Protein AF-A0A0Q2MHW2-F1 (afdb_monomer)

Radius of gyration: 19.55 Å; Cα contacts (8 Å, |Δi|>4): 152; chains: 1; bounding box: 46×36×57 Å

Sequence (137 aa):
MHQATIATRFFKDLDEAKAHLKDLAGSVGANAVLNLKHEKDTFNDGNYKYTVHAFTADLALVTEKIPCTFEGETRDALARIKSRKTLFNHKFEEIVRIESEARARQLNKGCALFMISIIAIPACLISVYQWIGERFI

Solvent-accessible surface area (backbone atoms only — not comparable to full-atom values): 7890 Å² total; per-residue (Å²): 115,47,73,50,79,45,57,52,38,74,27,75,46,63,66,61,40,52,52,50,53,51,51,52,31,55,71,29,62,33,80,43,80,39,80,75,40,84,43,76,50,76,38,52,59,89,93,47,75,43,61,30,25,27,43,36,30,28,38,19,44,76,71,84,92,71,92,66,93,48,71,66,58,48,52,53,51,51,51,53,50,51,53,51,52,53,50,25,52,60,42,41,55,56,50,49,50,53,27,49,52,50,30,51,53,49,45,51,69,50,28,101,76,63,80,84,85,91,85,73,70,78,64,56,59,54,57,55,54,56,59,58,58,67,74,76,112

Structure (mmCIF, N/CA/C/O backbone):
data_AF-A0A0Q2MHW2-F1
#
_entry.id   AF-A0A0Q2MHW2-F1
#
loop_
_atom_site.group_PDB
_atom_site.id
_atom_site.type_symbol
_atom_site.label_atom_id
_atom_site.label_alt_id
_atom_site.label_comp_id
_atom_site.label_asym_id
_atom_site.label_entity_id
_atom_site.label_seq_id
_atom_site.pdbx_PDB_ins_code
_atom_site.Cartn_x
_atom_site.Cartn_y
_atom_site.Cartn_z
_atom_site.occupancy
_atom_site.B_iso_or_equiv
_atom_site.auth_seq_id
_atom_site.auth_comp_id
_atom_site.auth_asym_id
_atom_site.auth_atom_id
_atom_site.pdbx_PDB_model_num
ATOM 1 N N . MET A 1 1 ? -9.165 7.115 13.346 1.00 79.50 1 MET A N 1
ATOM 2 C CA . MET A 1 1 ? -8.557 6.754 12.052 1.00 79.50 1 MET A CA 1
ATOM 3 C C . MET A 1 1 ? -7.048 6.732 12.214 1.00 79.50 1 MET A C 1
ATOM 5 O O . MET A 1 1 ? -6.516 7.617 12.871 1.00 79.50 1 MET A O 1
ATOM 9 N N . HIS A 1 2 ? -6.391 5.686 11.719 1.00 90.38 2 HIS A N 1
ATOM 10 C CA . HIS A 1 2 ? -4.931 5.544 11.689 1.00 90.38 2 HIS A CA 1
ATOM 11 C C . HIS A 1 2 ? -4.506 5.434 10.234 1.00 90.38 2 HIS A C 1
ATOM 13 O O . HIS A 1 2 ? -5.148 4.680 9.514 1.00 90.38 2 HIS A O 1
ATOM 19 N N . GLN A 1 3 ? -3.488 6.165 9.793 1.00 92.50 3 GLN A N 1
ATOM 20 C CA . GLN A 1 3 ? -3.050 6.125 8.399 1.00 92.50 3 GLN A CA 1
ATOM 21 C C . GLN A 1 3 ? -1.547 6.340 8.277 1.00 92.50 3 GLN A C 1
ATOM 23 O O . GLN A 1 3 ? -0.950 6.984 9.140 1.00 92.50 3 GLN A O 1
ATOM 28 N N . ALA A 1 4 ? -0.964 5.840 7.191 1.00 92.75 4 ALA A N 1
ATOM 29 C CA . ALA A 1 4 ? 0.411 6.122 6.814 1.00 92.75 4 ALA A CA 1
ATOM 30 C C . ALA A 1 4 ? 0.578 6.107 5.287 1.00 92.75 4 ALA A C 1
ATOM 32 O O . ALA A 1 4 ? -0.051 5.308 4.590 1.00 92.75 4 ALA A O 1
ATOM 33 N N . THR A 1 5 ? 1.419 7.008 4.781 1.00 95.44 5 THR A N 1
ATOM 34 C CA . THR A 1 5 ? 1.618 7.237 3.344 1.00 95.44 5 THR A CA 1
ATOM 35 C C . THR A 1 5 ? 2.712 6.342 2.784 1.00 95.44 5 THR A C 1
ATOM 37 O O . THR A 1 5 ? 3.836 6.350 3.284 1.00 95.44 5 THR A O 1
ATOM 40 N N . ILE A 1 6 ? 2.407 5.623 1.709 1.00 92.31 6 ILE A N 1
ATOM 41 C CA . ILE A 1 6 ? 3.352 4.787 0.974 1.00 92.31 6 ILE A CA 1
ATOM 42 C C . ILE A 1 6 ? 3.457 5.246 -0.477 1.00 92.31 6 ILE A C 1
ATOM 44 O O . ILE A 1 6 ? 2.459 5.631 -1.084 1.00 92.31 6 ILE A O 1
ATOM 48 N N . ALA A 1 7 ? 4.665 5.165 -1.029 1.00 93.88 7 ALA A N 1
ATOM 49 C CA . ALA A 1 7 ? 4.918 5.263 -2.459 1.00 93.88 7 ALA A CA 1
ATOM 50 C C . ALA A 1 7 ? 5.400 3.899 -2.954 1.00 93.88 7 ALA A C 1
ATOM 52 O O . ALA A 1 7 ? 6.362 3.351 -2.413 1.00 93.88 7 ALA A O 1
ATOM 53 N N . THR A 1 8 ? 4.736 3.346 -3.964 1.00 94.50 8 THR A N 1
ATOM 54 C CA . THR A 1 8 ? 5.133 2.061 -4.539 1.00 94.50 8 THR A CA 1
ATOM 55 C C . THR A 1 8 ? 6.359 2.219 -5.430 1.00 94.50 8 THR A C 1
ATOM 57 O O . THR A 1 8 ? 6.656 3.295 -5.966 1.00 94.50 8 THR A O 1
ATOM 60 N N . ARG A 1 9 ? 7.039 1.104 -5.660 1.00 93.56 9 ARG A N 1
ATOM 61 C CA . ARG A 1 9 ? 7.944 0.913 -6.790 1.00 93.56 9 ARG A CA 1
ATOM 62 C C . ARG A 1 9 ? 7.214 1.077 -8.129 1.00 93.56 9 ARG A C 1
ATOM 64 O O . ARG A 1 9 ? 5.983 1.137 -8.191 1.00 93.56 9 ARG A O 1
ATOM 71 N N . PHE A 1 10 ? 8.004 1.164 -9.190 1.00 92.94 10 PHE A N 1
ATOM 72 C CA . PHE A 1 10 ? 7.533 1.355 -10.554 1.00 92.94 10 PHE A CA 1
ATOM 73 C C . PHE A 1 10 ? 7.253 0.021 -11.245 1.00 92.94 10 PHE A C 1
ATOM 75 O O . PHE A 1 10 ? 8.035 -0.925 -11.127 1.00 92.94 10 PHE A O 1
ATOM 82 N N . PHE A 1 11 ? 6.185 -0.018 -12.031 1.00 93.00 11 PHE A N 1
ATOM 83 C CA . PHE A 1 11 ? 5.770 -1.164 -12.838 1.00 93.00 11 PHE A CA 1
ATOM 84 C C . PHE A 1 11 ? 5.556 -0.743 -14.285 1.00 93.00 11 PHE A C 1
ATOM 86 O O . PHE A 1 11 ? 5.235 0.410 -14.557 1.00 93.00 11 PHE A O 1
ATOM 93 N N . LYS A 1 12 ? 5.735 -1.668 -15.228 1.00 90.62 12 LYS A N 1
ATOM 94 C CA . LYS A 1 12 ? 5.476 -1.388 -16.650 1.00 90.62 12 LYS A CA 1
ATOM 95 C C . LYS A 1 12 ? 3.982 -1.407 -16.960 1.00 90.62 12 LYS A C 1
ATOM 97 O O . LYS A 1 12 ? 3.526 -0.630 -17.790 1.00 90.62 12 LYS A O 1
ATOM 102 N N . ASP A 1 13 ? 3.244 -2.276 -16.277 1.00 93.75 13 ASP A N 1
ATOM 103 C CA . ASP A 1 13 ? 1.806 -2.425 -16.437 1.00 93.75 13 ASP A CA 1
ATOM 104 C C . ASP A 1 13 ? 1.040 -1.700 -15.318 1.00 93.75 13 ASP A C 1
ATOM 106 O O . ASP A 1 13 ? 1.444 -1.688 -14.151 1.00 93.75 13 ASP A O 1
ATOM 110 N N . LEU A 1 14 ? -0.065 -1.047 -15.684 1.00 93.50 14 LEU A N 1
ATOM 111 C CA . LEU A 1 14 ? -0.878 -0.271 -14.749 1.00 93.50 14 LEU A CA 1
ATOM 112 C C . LEU A 1 14 ? -1.687 -1.163 -13.802 1.00 93.50 14 LEU A C 1
ATOM 114 O O . LEU A 1 14 ? -1.878 -0.807 -12.636 1.00 93.50 14 LEU A O 1
ATOM 118 N N . ASP A 1 15 ? -2.202 -2.282 -14.297 1.00 94.88 15 ASP A N 1
ATOM 119 C CA . ASP A 1 15 ? -3.036 -3.177 -13.506 1.00 94.88 15 ASP A CA 1
ATOM 120 C C . ASP A 1 15 ? -2.177 -3.989 -12.536 1.00 94.88 15 ASP A C 1
ATOM 122 O O . ASP A 1 15 ? -2.583 -4.176 -11.388 1.00 94.88 15 ASP A O 1
ATOM 126 N N . GLU A 1 16 ? -0.943 -4.325 -12.925 1.00 95.62 16 GLU A N 1
ATOM 127 C CA . GLU A 1 16 ? 0.075 -4.844 -12.005 1.00 95.62 16 GLU A CA 1
ATOM 128 C C . GLU A 1 16 ? 0.353 -3.857 -10.857 1.00 95.62 16 GLU A C 1
ATOM 130 O O . GLU A 1 16 ? 0.316 -4.239 -9.686 1.00 95.62 16 GLU A O 1
ATOM 135 N N . ALA A 1 17 ? 0.542 -2.567 -11.159 1.00 94.12 17 ALA A N 1
ATOM 136 C CA . ALA A 1 17 ? 0.772 -1.546 -10.135 1.00 94.12 17 ALA A CA 1
ATOM 137 C C . ALA A 1 17 ? -0.408 -1.409 -9.152 1.00 94.12 17 ALA A C 1
ATOM 139 O O . ALA A 1 17 ? -0.205 -1.258 -7.943 1.00 94.12 17 ALA A O 1
ATOM 140 N N . LYS A 1 18 ? -1.650 -1.474 -9.650 1.00 95.56 18 LYS A N 1
ATOM 141 C CA . LYS A 1 18 ? -2.859 -1.429 -8.807 1.00 95.56 18 LYS A CA 1
ATOM 142 C C . LYS A 1 18 ? -3.002 -2.681 -7.947 1.00 95.56 18 LYS A C 1
ATOM 144 O O . LYS A 1 18 ? -3.337 -2.566 -6.767 1.00 95.56 18 LYS A O 1
ATOM 149 N N . ALA A 1 19 ? -2.776 -3.858 -8.533 1.00 96.88 19 ALA A N 1
ATOM 150 C CA . ALA A 1 19 ? -2.821 -5.128 -7.818 1.00 96.88 19 ALA A CA 1
ATOM 151 C C . ALA A 1 19 ? -1.788 -5.137 -6.688 1.00 96.88 19 ALA A C 1
ATOM 153 O O . ALA A 1 19 ? -2.139 -5.401 -5.540 1.00 96.88 19 ALA A O 1
ATOM 154 N N . HIS A 1 20 ? -0.562 -4.695 -6.978 1.00 96.81 20 HIS A N 1
ATOM 155 C CA . HIS A 1 20 ? 0.497 -4.576 -5.981 1.00 96.81 20 HIS A CA 1
ATOM 156 C C . HIS A 1 20 ? 0.108 -3.635 -4.835 1.00 96.81 20 HIS A C 1
ATOM 158 O O . HIS A 1 20 ? 0.239 -4.001 -3.672 1.00 96.81 20 HIS A O 1
ATOM 164 N N . LEU A 1 21 ? -0.449 -2.452 -5.122 1.00 96.06 21 LEU A N 1
ATOM 165 C CA . LEU A 1 21 ? -0.917 -1.543 -4.066 1.00 96.06 21 LEU A CA 1
ATOM 166 C C . LEU A 1 21 ? -2.000 -2.182 -3.178 1.00 96.06 21 LEU A C 1
ATOM 168 O O . LEU A 1 21 ? -1.994 -1.994 -1.958 1.00 96.06 21 LEU A O 1
ATOM 172 N N . LYS A 1 22 ? -2.923 -2.945 -3.772 1.00 96.19 22 LYS A N 1
ATOM 173 C CA . LYS A 1 22 ? -3.958 -3.677 -3.032 1.00 96.19 22 LYS A CA 1
ATOM 174 C C . LYS A 1 22 ? -3.346 -4.746 -2.123 1.00 96.19 22 LYS A C 1
ATOM 176 O O . LYS A 1 22 ? -3.762 -4.867 -0.969 1.00 96.19 22 LYS A O 1
ATOM 181 N N . ASP A 1 23 ? -2.343 -5.467 -2.610 1.00 96.69 23 ASP A N 1
ATOM 182 C CA . ASP A 1 23 ? -1.636 -6.489 -1.837 1.00 96.69 23 ASP A CA 1
ATOM 183 C C . ASP A 1 23 ? -0.849 -5.872 -0.675 1.00 96.69 23 ASP A C 1
ATOM 185 O O . ASP A 1 23 ? -0.877 -6.399 0.441 1.00 96.69 23 ASP A O 1
ATOM 189 N N . LEU A 1 24 ? -0.223 -4.708 -0.881 1.00 95.94 24 LEU A N 1
ATOM 190 C CA . LEU A 1 24 ? 0.427 -3.942 0.187 1.00 95.94 24 LEU A CA 1
ATOM 191 C C . LEU A 1 24 ? -0.582 -3.511 1.262 1.00 95.94 24 LEU A C 1
ATOM 193 O O . LEU A 1 24 ? -0.339 -3.712 2.455 1.00 95.94 24 LEU A O 1
ATOM 197 N N . ALA A 1 25 ? -1.740 -2.981 0.855 1.00 95.62 25 ALA A N 1
ATOM 198 C CA . ALA A 1 25 ? -2.811 -2.601 1.776 1.00 95.62 25 ALA A CA 1
ATOM 199 C C . ALA A 1 25 ? -3.290 -3.797 2.620 1.00 95.62 25 ALA A C 1
ATOM 201 O O . ALA A 1 25 ? -3.374 -3.701 3.849 1.00 95.62 25 ALA A O 1
ATOM 202 N N . GLY A 1 26 ? -3.531 -4.943 1.974 1.00 95.44 26 GLY A N 1
ATOM 203 C CA . GLY A 1 26 ? -3.919 -6.184 2.646 1.00 95.44 26 GLY A CA 1
ATOM 204 C C . GLY A 1 26 ? -2.841 -6.710 3.595 1.00 95.44 26 GLY A C 1
ATOM 205 O O . GLY A 1 26 ? -3.147 -7.118 4.716 1.00 95.44 26 GLY A O 1
ATOM 206 N N . SER A 1 27 ? -1.572 -6.627 3.194 1.00 94.56 27 SER A N 1
ATOM 207 C CA . SER A 1 27 ? -0.434 -7.107 3.984 1.00 94.56 27 SER A CA 1
ATOM 208 C C . SER A 1 27 ? -0.298 -6.359 5.307 1.00 94.56 27 SER A C 1
ATOM 210 O O . SER A 1 27 ? -0.131 -6.993 6.354 1.00 94.56 27 SER A O 1
ATOM 212 N N . VAL A 1 28 ? -0.441 -5.029 5.281 1.00 94.12 28 VAL A N 1
ATOM 213 C CA . VAL A 1 28 ? -0.404 -4.163 6.474 1.00 94.12 28 VAL A CA 1
ATOM 214 C C . VAL A 1 28 ? -1.680 -4.302 7.326 1.00 94.12 28 VAL A C 1
ATOM 216 O O . VAL A 1 28 ? -1.687 -3.969 8.511 1.00 94.12 28 VAL A O 1
ATOM 219 N N . GLY A 1 29 ? -2.761 -4.849 6.762 1.00 94.06 29 GLY A N 1
ATOM 220 C CA . GLY A 1 29 ? -4.065 -4.941 7.422 1.00 94.06 29 GLY A CA 1
ATOM 221 C C . GLY A 1 29 ? -4.854 -3.631 7.371 1.00 94.06 29 GLY A C 1
ATOM 222 O O . GLY A 1 29 ? -5.691 -3.377 8.241 1.00 94.06 29 GLY A O 1
ATOM 223 N N . ALA A 1 30 ? -4.574 -2.789 6.373 1.00 95.19 30 ALA A N 1
ATOM 224 C CA . ALA A 1 30 ? -5.368 -1.607 6.079 1.00 95.19 30 ALA A CA 1
ATOM 225 C C . ALA A 1 30 ? -6.753 -2.024 5.562 1.00 95.19 30 ALA A C 1
ATOM 227 O O . ALA A 1 30 ? -6.888 -3.006 4.833 1.00 95.19 30 ALA A O 1
ATOM 228 N N . ASN A 1 31 ? -7.788 -1.27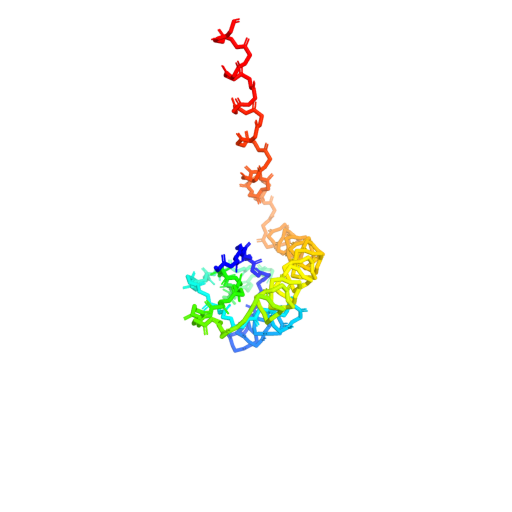0 5.928 1.00 95.12 31 ASN A N 1
ATOM 229 C CA . ASN A 1 31 ? -9.147 -1.476 5.419 1.00 95.12 31 ASN A CA 1
ATOM 230 C C . ASN A 1 31 ? -9.582 -0.395 4.424 1.00 95.12 31 ASN A C 1
ATOM 232 O O . ASN A 1 31 ? -10.637 -0.527 3.810 1.00 95.12 31 ASN A O 1
ATOM 236 N N . ALA A 1 32 ? -8.780 0.655 4.259 1.00 94.44 32 ALA A N 1
ATOM 237 C CA . ALA A 1 32 ? -9.011 1.710 3.292 1.00 94.44 32 ALA A CA 1
ATOM 238 C C . ALA A 1 32 ? -7.691 2.160 2.660 1.00 94.44 32 ALA A C 1
ATOM 240 O O . ALA A 1 32 ? -6.641 2.159 3.306 1.00 94.44 32 ALA A O 1
ATOM 241 N N . VAL A 1 33 ? -7.777 2.577 1.399 1.00 95.69 33 VAL A N 1
ATOM 242 C CA . VAL A 1 33 ? -6.712 3.272 0.671 1.00 95.69 33 VAL A CA 1
ATOM 243 C C . VAL A 1 33 ? -7.249 4.653 0.326 1.00 95.69 33 VAL A C 1
ATOM 245 O O . VAL A 1 33 ? -8.276 4.772 -0.340 1.00 95.69 33 VAL A O 1
ATOM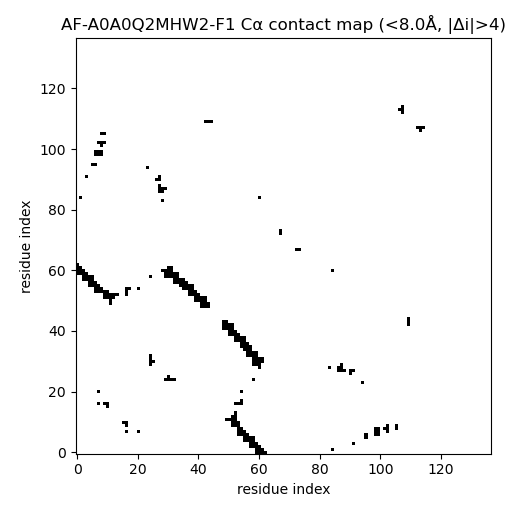 248 N N . LEU A 1 34 ? -6.589 5.691 0.825 1.00 94.44 34 LEU A N 1
ATOM 249 C CA . LEU A 1 34 ? -7.009 7.086 0.709 1.00 94.44 34 LEU A CA 1
ATOM 250 C C . LEU A 1 34 ? -5.955 7.888 -0.057 1.00 94.44 34 LEU A C 1
ATOM 252 O O . LEU A 1 34 ? -4.826 7.434 -0.230 1.00 94.44 34 LEU A O 1
ATOM 256 N N . ASN A 1 35 ? -6.320 9.087 -0.517 1.00 94.00 35 ASN A N 1
ATOM 257 C CA . ASN A 1 35 ? -5.400 10.031 -1.167 1.00 94.00 35 ASN A CA 1
ATOM 258 C C . ASN A 1 35 ? -4.556 9.415 -2.300 1.00 94.00 35 ASN A C 1
ATOM 260 O O . ASN A 1 35 ? -3.386 9.756 -2.466 1.00 94.00 35 ASN A O 1
ATOM 264 N N . LEU A 1 36 ? -5.157 8.506 -3.076 1.00 95.38 36 LEU A N 1
ATOM 265 C CA . LEU A 1 36 ? -4.494 7.818 -4.178 1.00 95.38 36 LEU A CA 1
ATOM 266 C C . LEU A 1 36 ? -4.043 8.821 -5.246 1.00 95.38 36 LEU A C 1
ATOM 268 O O . LEU A 1 36 ? -4.853 9.546 -5.823 1.00 95.38 36 LEU A O 1
ATOM 272 N N . LYS A 1 37 ? -2.748 8.809 -5.545 1.00 95.38 37 LYS A N 1
ATOM 273 C CA . LYS A 1 37 ? -2.116 9.572 -6.617 1.00 95.38 37 LYS A CA 1
ATOM 274 C C . LYS A 1 37 ? -1.420 8.609 -7.559 1.00 95.38 37 LYS A C 1
ATOM 276 O O . LYS A 1 37 ? -0.612 7.789 -7.129 1.00 95.38 37 LYS A O 1
ATOM 281 N N . HIS A 1 38 ? -1.747 8.712 -8.841 1.00 94.44 38 HIS A N 1
ATOM 282 C CA . HIS A 1 38 ? -1.072 7.967 -9.896 1.00 94.44 38 HIS A CA 1
ATOM 283 C C . HIS A 1 38 ? 0.150 8.744 -10.369 1.00 94.44 38 HIS A C 1
ATOM 285 O O . HIS A 1 38 ? 0.048 9.913 -10.734 1.00 94.44 38 HIS A O 1
ATOM 291 N N . GLU A 1 39 ? 1.295 8.081 -10.375 1.00 91.38 39 GLU A N 1
ATOM 292 C CA . GLU A 1 39 ? 2.549 8.603 -10.889 1.00 91.38 39 GLU A CA 1
ATOM 293 C C . GLU A 1 39 ? 2.905 7.857 -12.170 1.00 91.38 39 GLU A C 1
ATOM 295 O O . GLU A 1 39 ? 2.885 6.624 -12.232 1.00 91.38 39 GLU A O 1
ATOM 300 N N . LYS A 1 40 ? 3.224 8.621 -13.211 1.00 90.56 40 LYS A N 1
ATOM 301 C CA . LYS A 1 40 ? 3.633 8.105 -14.511 1.00 90.56 40 LYS A CA 1
ATOM 302 C C . LYS A 1 40 ? 4.989 8.697 -14.848 1.00 90.56 40 LYS A C 1
ATOM 304 O O . LYS A 1 40 ? 5.130 9.916 -14.848 1.00 90.56 40 LYS A O 1
ATOM 309 N N . ASP A 1 41 ? 5.943 7.838 -15.168 1.00 87.56 41 ASP A N 1
ATOM 310 C CA . ASP A 1 41 ? 7.290 8.243 -15.563 1.00 87.56 41 ASP A CA 1
ATOM 311 C C . ASP A 1 41 ? 7.724 7.497 -16.833 1.00 87.56 41 ASP A C 1
ATOM 313 O O . ASP A 1 41 ? 7.033 6.588 -17.301 1.00 87.56 41 ASP A O 1
ATOM 317 N N . THR A 1 42 ? 8.839 7.902 -17.436 1.00 87.44 42 THR A N 1
ATOM 318 C CA . THR A 1 42 ? 9.420 7.252 -18.615 1.00 87.44 42 THR A CA 1
ATOM 319 C C . THR A 1 42 ? 10.840 6.814 -18.315 1.00 87.44 42 THR A C 1
ATOM 321 O O . THR A 1 42 ? 11.728 7.640 -18.127 1.00 87.44 42 THR A O 1
ATOM 324 N N . PHE A 1 43 ? 11.065 5.505 -18.324 1.00 86.75 43 PHE A N 1
ATOM 325 C CA . PHE A 1 43 ? 12.396 4.928 -18.190 1.00 86.75 43 PHE A CA 1
ATOM 326 C C . PHE A 1 43 ? 12.961 4.572 -19.560 1.00 86.75 43 PHE A C 1
ATOM 328 O O . PHE A 1 43 ? 12.236 4.437 -20.551 1.00 86.75 43 PHE A O 1
ATOM 335 N N . ASN A 1 44 ? 14.279 4.430 -19.614 1.00 81.88 44 ASN A N 1
ATOM 336 C CA . ASN A 1 44 ? 14.997 3.971 -20.786 1.00 81.88 44 ASN A CA 1
ATOM 337 C C . ASN A 1 44 ? 15.729 2.656 -20.495 1.00 81.88 44 ASN A C 1
ATOM 339 O O . ASN A 1 44 ? 16.145 2.374 -19.374 1.00 81.88 44 ASN A O 1
ATOM 343 N N . ASP A 1 45 ? 15.853 1.836 -21.528 1.00 79.25 45 ASP A N 1
ATOM 344 C CA . ASP A 1 45 ? 16.735 0.676 -21.558 1.00 79.25 45 ASP A CA 1
ATOM 345 C C . ASP A 1 45 ? 17.426 0.675 -22.927 1.00 79.25 45 ASP A C 1
ATOM 347 O O . ASP A 1 45 ? 16.802 0.451 -23.970 1.00 79.25 45 ASP A O 1
ATOM 351 N N . GLY A 1 46 ? 18.691 1.100 -22.945 1.00 82.12 46 GLY A N 1
ATOM 352 C CA . GLY A 1 46 ? 19.398 1.454 -24.176 1.00 82.12 46 GLY A CA 1
ATOM 353 C C . GLY A 1 46 ? 18.693 2.580 -24.947 1.00 82.12 46 GLY A C 1
ATOM 354 O O . GLY A 1 46 ? 18.512 3.682 -24.431 1.00 82.12 46 GLY A O 1
ATOM 355 N N . ASN A 1 47 ? 18.296 2.303 -26.195 1.00 83.19 47 ASN A N 1
ATOM 356 C CA . ASN A 1 47 ? 17.570 3.251 -27.054 1.00 83.19 47 ASN A CA 1
ATOM 357 C C . ASN A 1 47 ? 16.035 3.130 -26.940 1.00 83.19 47 ASN A C 1
ATOM 359 O O . ASN A 1 47 ? 15.298 3.863 -27.599 1.00 83.19 47 ASN A O 1
ATOM 363 N N . TYR A 1 48 ? 15.530 2.191 -26.138 1.00 81.81 48 TYR A N 1
ATOM 364 C CA . TYR A 1 48 ? 14.096 1.991 -25.975 1.00 81.81 48 TYR A CA 1
ATOM 365 C C . TYR A 1 48 ? 13.578 2.783 -24.775 1.00 81.81 48 TYR A C 1
ATOM 367 O O . TYR A 1 48 ? 14.109 2.671 -23.672 1.00 81.81 48 TYR A O 1
ATOM 375 N N . LYS A 1 49 ? 12.524 3.577 -24.987 1.00 86.44 49 LYS A N 1
ATOM 376 C CA . LYS A 1 49 ? 11.822 4.313 -23.929 1.00 86.44 49 LYS A CA 1
ATOM 377 C C . LYS A 1 49 ? 10.505 3.621 -23.627 1.00 86.44 49 LYS A C 1
ATOM 379 O O . LYS A 1 49 ? 9.745 3.323 -24.546 1.00 86.44 49 LYS A O 1
ATOM 384 N N . TYR A 1 50 ? 10.218 3.413 -22.351 1.00 84.75 50 TYR A N 1
ATOM 385 C CA . TYR A 1 50 ? 8.967 2.819 -21.902 1.00 84.75 50 TYR A CA 1
ATOM 386 C C . TYR A 1 50 ? 8.385 3.594 -20.732 1.00 84.75 50 TYR A C 1
ATOM 388 O O . TYR A 1 50 ? 9.096 4.159 -19.904 1.00 84.75 50 TYR A O 1
ATOM 396 N N . THR A 1 51 ? 7.060 3.627 -20.683 1.00 88.44 51 THR A N 1
ATOM 397 C CA . THR A 1 51 ? 6.330 4.198 -19.560 1.00 88.44 51 THR A CA 1
ATOM 398 C C . THR A 1 51 ? 6.366 3.241 -18.379 1.00 88.44 51 THR A C 1
ATOM 400 O O . THR A 1 51 ? 6.249 2.027 -18.545 1.00 88.44 51 THR A O 1
ATOM 403 N N . VAL A 1 52 ? 6.486 3.812 -17.190 1.00 91.88 52 VAL A N 1
ATOM 404 C CA . VAL A 1 52 ? 6.283 3.116 -15.930 1.00 91.88 52 VAL A CA 1
ATOM 405 C C . VAL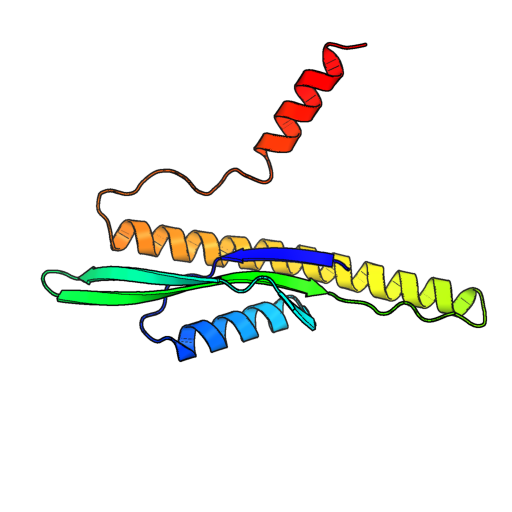 A 1 52 ? 5.231 3.823 -15.081 1.00 91.88 52 VAL A C 1
ATOM 407 O O . VAL A 1 52 ? 4.976 5.021 -15.226 1.00 91.88 52 VAL A O 1
ATOM 410 N N . HIS A 1 53 ? 4.620 3.060 -14.187 1.00 93.31 53 HIS A N 1
ATOM 411 C CA . HIS A 1 53 ? 3.520 3.453 -13.327 1.00 93.31 53 HIS A CA 1
ATOM 412 C C . HIS A 1 53 ? 3.865 3.159 -11.871 1.00 93.31 53 HIS A C 1
ATOM 414 O O . HIS A 1 53 ? 4.348 2.077 -11.545 1.00 93.31 53 HIS A O 1
ATOM 420 N N . ALA A 1 54 ? 3.588 4.111 -10.993 1.00 93.88 54 ALA A N 1
ATOM 421 C CA . ALA A 1 54 ? 3.657 3.942 -9.551 1.00 93.88 54 ALA A CA 1
ATOM 422 C C . ALA A 1 54 ? 2.466 4.646 -8.897 1.00 93.88 54 ALA A C 1
ATOM 424 O O . ALA A 1 54 ? 1.770 5.442 -9.531 1.00 93.88 54 ALA A O 1
ATOM 425 N N . PHE A 1 55 ? 2.222 4.357 -7.626 1.00 94.69 55 PHE A N 1
ATOM 426 C CA . PHE A 1 55 ? 1.178 5.013 -6.856 1.00 94.69 55 PHE A CA 1
ATOM 427 C C . PHE A 1 55 ? 1.722 5.525 -5.533 1.00 94.69 55 PHE A C 1
ATOM 429 O O . PHE A 1 55 ? 2.493 4.842 -4.863 1.00 94.69 55 PHE A O 1
ATOM 436 N N . THR A 1 56 ? 1.245 6.699 -5.138 1.00 94.75 56 THR A N 1
ATOM 437 C CA . THR A 1 56 ? 1.378 7.201 -3.773 1.00 94.75 56 THR A CA 1
ATOM 438 C C . THR A 1 56 ? -0.004 7.221 -3.140 1.00 94.75 56 THR A C 1
ATOM 440 O O . THR A 1 56 ? -0.947 7.736 -3.738 1.00 94.75 56 THR A O 1
ATOM 443 N N . ALA A 1 57 ? -0.155 6.628 -1.961 1.00 95.19 57 ALA A N 1
ATOM 444 C CA . ALA A 1 57 ? -1.442 6.537 -1.282 1.00 95.19 57 ALA A CA 1
ATOM 445 C C . ALA A 1 57 ? -1.282 6.447 0.236 1.00 95.19 57 ALA A C 1
ATOM 447 O O . ALA A 1 57 ? -0.239 6.039 0.744 1.00 95.19 57 ALA A O 1
ATOM 448 N N . ASP A 1 58 ? -2.355 6.761 0.952 1.00 95.88 58 ASP A N 1
ATOM 449 C CA . ASP A 1 58 ? -2.457 6.573 2.392 1.00 95.88 58 ASP A CA 1
ATOM 450 C C . ASP A 1 58 ? -3.149 5.244 2.685 1.00 95.88 58 ASP A C 1
ATOM 452 O O . ASP A 1 58 ? -4.342 5.070 2.427 1.00 95.88 58 ASP A O 1
ATOM 456 N N . LEU A 1 59 ? -2.408 4.300 3.258 1.00 95.38 59 LEU A N 1
ATOM 457 C CA . LEU A 1 59 ? -2.990 3.079 3.800 1.00 95.38 59 LEU A CA 1
ATOM 458 C C . LEU A 1 59 ? -3.601 3.411 5.156 1.00 95.38 59 LEU A C 1
ATOM 460 O O . LEU A 1 59 ? -2.918 3.964 6.020 1.00 95.38 59 LEU A O 1
ATOM 464 N N . ALA A 1 60 ? -4.877 3.090 5.354 1.00 94.62 60 ALA A N 1
ATOM 465 C CA . ALA A 1 60 ? -5.611 3.493 6.542 1.00 94.62 60 ALA A CA 1
ATOM 466 C C . ALA A 1 60 ? -6.353 2.334 7.216 1.00 94.62 60 ALA A C 1
ATOM 468 O O . ALA A 1 60 ? -6.902 1.438 6.576 1.00 94.62 60 ALA A O 1
ATOM 469 N N . LEU A 1 61 ? -6.390 2.402 8.547 1.00 94.44 61 LEU A N 1
ATOM 470 C CA . LEU A 1 61 ? -7.309 1.682 9.412 1.00 94.44 61 LEU A CA 1
ATOM 471 C C . LEU A 1 61 ? -8.378 2.667 9.906 1.00 94.44 61 LEU A C 1
ATOM 473 O O . LEU A 1 61 ? -8.155 3.500 10.798 1.00 94.44 61 LEU A O 1
ATOM 477 N N . VAL A 1 62 ? -9.553 2.570 9.300 1.00 93.56 62 VAL A N 1
ATOM 478 C CA . VAL A 1 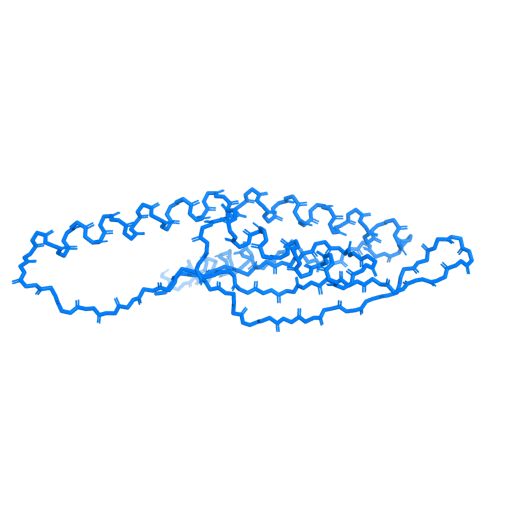62 ? -10.734 3.369 9.612 1.00 93.56 62 VAL A CA 1
ATOM 479 C C . VAL A 1 62 ? -11.615 2.599 10.588 1.00 93.56 62 VAL A C 1
ATOM 481 O O . VAL A 1 62 ? -11.835 1.398 10.443 1.00 93.56 62 VAL A O 1
ATOM 484 N N . THR A 1 63 ? -12.102 3.295 11.606 1.00 90.94 63 THR A N 1
ATOM 485 C CA . THR A 1 63 ? -12.984 2.752 12.640 1.00 90.94 63 THR A CA 1
ATOM 486 C C . THR A 1 63 ? -14.196 3.654 12.755 1.00 90.94 63 THR A C 1
ATOM 488 O O . THR A 1 63 ? -14.041 4.878 12.765 1.00 90.94 63 THR A O 1
ATOM 491 N N . GLU A 1 64 ? -15.373 3.062 12.895 1.00 89.56 64 GLU A N 1
ATOM 492 C CA . GLU A 1 64 ? -16.603 3.796 13.163 1.00 89.56 64 GLU A CA 1
ATOM 493 C C . GLU A 1 64 ? -16.7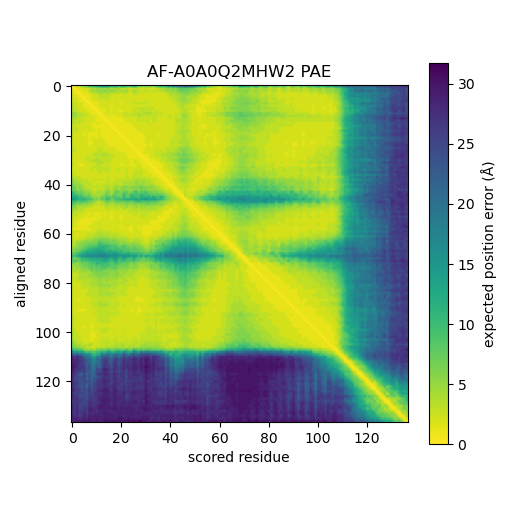65 4.062 14.663 1.00 89.56 64 GLU A C 1
ATOM 495 O O . GLU A 1 64 ? -16.280 3.299 15.503 1.00 89.56 64 GLU A O 1
ATOM 500 N N . LYS A 1 65 ? -17.418 5.175 15.005 1.00 87.06 65 LYS A N 1
ATOM 501 C CA . LYS A 1 65 ? -17.784 5.485 16.387 1.00 87.06 65 LYS A CA 1
ATOM 502 C C . LYS A 1 65 ? -19.146 4.868 16.666 1.00 87.06 65 LYS A C 1
ATOM 504 O O . LYS A 1 65 ? -20.141 5.326 16.119 1.00 87.06 65 LYS A O 1
ATOM 509 N N . ILE A 1 66 ? -19.175 3.867 17.534 1.00 87.56 66 ILE A N 1
ATOM 510 C CA . ILE A 1 66 ? -20.403 3.189 17.948 1.00 87.56 66 ILE A CA 1
ATOM 511 C C . ILE A 1 66 ? -20.556 3.398 19.460 1.00 87.56 66 ILE A C 1
ATOM 513 O O . ILE A 1 66 ? -19.572 3.211 20.186 1.00 87.56 66 ILE A O 1
ATOM 517 N N . PRO A 1 67 ? -21.735 3.821 19.954 1.00 84.88 67 PRO A N 1
ATOM 518 C CA . PRO A 1 67 ? -21.976 3.912 21.387 1.00 84.88 67 PRO A CA 1
ATOM 519 C C . PRO A 1 67 ? -21.889 2.513 22.006 1.00 84.88 67 PRO A C 1
ATOM 521 O O . PRO A 1 67 ? -22.540 1.580 21.543 1.00 84.88 67 PRO A O 1
ATOM 524 N N . CYS A 1 68 ? -21.058 2.367 23.035 1.00 85.88 68 CYS A N 1
ATOM 525 C CA . CYS A 1 68 ? -20.940 1.118 23.782 1.00 85.88 68 CYS A CA 1
ATOM 526 C C . CYS A 1 68 ? -21.997 1.081 24.888 1.00 85.88 68 CYS A C 1
ATOM 528 O O . CYS A 1 68 ? -22.292 2.111 25.496 1.00 85.88 68 CYS A O 1
ATOM 530 N N . THR A 1 69 ? -22.557 -0.098 25.149 1.00 86.38 69 THR A N 1
ATOM 531 C CA . THR A 1 69 ? -23.637 -0.255 26.136 1.00 86.38 69 THR A CA 1
ATOM 532 C C . THR A 1 69 ? -23.106 -0.449 27.555 1.00 86.38 69 THR A C 1
ATOM 534 O O . THR A 1 69 ? -23.790 -0.103 28.516 1.00 86.38 69 THR A O 1
ATOM 537 N N . PHE A 1 70 ? -21.867 -0.937 27.698 1.00 87.12 70 PHE A N 1
ATOM 538 C CA . PHE A 1 70 ? -21.172 -1.050 28.980 1.00 87.12 70 PHE A CA 1
ATOM 539 C C . PHE A 1 70 ? -19.648 -0.862 28.854 1.00 87.12 70 PHE A C 1
ATOM 541 O O . PHE A 1 70 ? -19.060 -0.938 27.769 1.00 87.12 70 PHE A O 1
ATOM 548 N N . GLU A 1 71 ? -18.981 -0.617 29.986 1.00 83.69 71 GLU A N 1
ATOM 549 C CA . GLU A 1 71 ? -17.551 -0.263 30.029 1.00 83.69 71 GLU A CA 1
ATOM 550 C C . GLU A 1 71 ? -16.618 -1.372 29.509 1.00 83.69 71 GLU A C 1
ATOM 552 O O . GLU A 1 71 ? -15.595 -1.089 28.882 1.00 83.69 71 GLU A O 1
ATOM 557 N N . GLY A 1 72 ? -16.972 -2.642 29.720 1.00 86.50 72 GLY A N 1
ATOM 558 C CA . GLY A 1 72 ? -16.186 -3.783 29.245 1.00 86.50 72 GLY A CA 1
ATOM 559 C C . 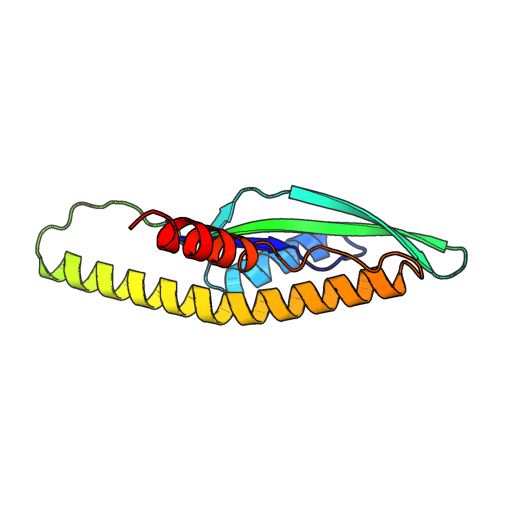GLY A 1 72 ? -16.087 -3.862 27.717 1.00 86.50 72 GLY A C 1
ATOM 560 O O . GLY A 1 72 ? -14.989 -4.083 27.209 1.00 86.50 72 GLY A O 1
ATOM 561 N N . GLU A 1 73 ? -17.163 -3.568 26.972 1.00 86.75 73 GLU A N 1
ATOM 562 C CA . GLU A 1 73 ? -17.115 -3.503 25.495 1.00 86.75 73 GLU A CA 1
ATOM 563 C C . GLU A 1 73 ? -16.157 -2.418 25.023 1.00 86.75 73 GLU A C 1
ATOM 565 O O . GLU A 1 73 ? -15.383 -2.623 24.088 1.00 86.75 73 GLU A O 1
ATOM 570 N N . THR A 1 74 ? -16.176 -1.271 25.708 1.00 87.75 74 THR A N 1
ATOM 571 C CA . THR A 1 74 ? -15.287 -0.147 25.403 1.00 87.75 74 THR A CA 1
ATOM 572 C C . THR A 1 74 ? -13.830 -0.564 25.570 1.00 87.75 74 THR A C 1
ATOM 574 O O . THR A 1 74 ? -13.007 -0.337 24.679 1.00 87.75 74 THR A O 1
ATOM 577 N N . ARG A 1 75 ? -13.499 -1.214 26.693 1.00 89.19 75 ARG A N 1
ATOM 578 C CA . ARG A 1 75 ? -12.136 -1.675 26.983 1.00 89.19 75 ARG A CA 1
ATOM 579 C C . ARG A 1 75 ? -11.648 -2.683 25.944 1.00 89.19 75 ARG A C 1
ATOM 581 O O . ARG A 1 75 ? -10.536 -2.540 25.430 1.00 89.19 75 ARG A O 1
ATOM 588 N N . ASP A 1 76 ? -12.479 -3.660 25.601 1.00 90.75 76 ASP A N 1
ATOM 589 C CA . ASP A 1 76 ? -12.118 -4.718 24.658 1.00 90.75 76 ASP A CA 1
ATOM 590 C C . ASP A 1 76 ? -11.996 -4.175 23.225 1.00 90.75 76 ASP A C 1
ATOM 592 O O . ASP A 1 76 ? -11.059 -4.519 22.496 1.00 90.75 76 ASP A O 1
ATOM 596 N N . ALA A 1 77 ? -12.881 -3.256 22.825 1.00 89.31 77 ALA A N 1
ATOM 597 C CA . ALA A 1 77 ? -12.793 -2.560 21.545 1.00 89.31 77 ALA A CA 1
ATOM 598 C C . ALA A 1 77 ? -11.508 -1.724 21.442 1.00 89.31 77 ALA A C 1
ATOM 600 O O . ALA A 1 77 ? -10.796 -1.803 20.436 1.00 89.31 77 ALA A O 1
ATOM 601 N N . LEU A 1 78 ? -11.156 -0.976 22.492 1.00 90.81 78 LEU A N 1
ATOM 602 C CA . LEU A 1 78 ? -9.918 -0.196 22.539 1.00 90.81 78 LEU A CA 1
ATOM 603 C C . LEU A 1 78 ? -8.674 -1.08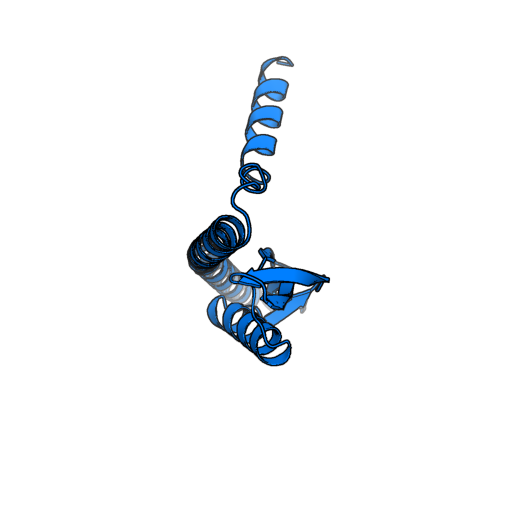9 22.476 1.00 90.81 78 LEU A C 1
ATOM 605 O O . LEU A 1 78 ? -7.740 -0.773 21.735 1.00 90.81 78 LEU A O 1
ATOM 609 N N . ALA A 1 79 ? -8.668 -2.220 23.186 1.00 93.06 79 ALA A N 1
ATOM 610 C CA . ALA A 1 79 ? -7.576 -3.188 23.130 1.00 93.06 79 ALA A CA 1
ATOM 611 C C . ALA A 1 79 ? -7.398 -3.761 21.713 1.00 93.06 79 ALA A C 1
ATOM 613 O O . ALA A 1 79 ? -6.277 -3.808 21.200 1.00 93.06 79 ALA A O 1
ATOM 614 N N . ARG A 1 80 ? -8.503 -4.112 21.039 1.00 91.88 80 ARG A N 1
ATOM 615 C CA . ARG A 1 80 ? -8.501 -4.584 19.642 1.00 91.88 80 ARG A CA 1
ATOM 616 C C . ARG A 1 80 ? -8.011 -3.521 18.662 1.00 91.88 80 ARG A C 1
ATOM 618 O O . ARG A 1 80 ? -7.267 -3.835 17.736 1.00 91.88 80 ARG A O 1
ATOM 625 N N . ILE A 1 81 ? -8.414 -2.264 18.839 1.00 92.50 81 ILE A N 1
ATOM 626 C CA . ILE A 1 81 ? -7.936 -1.163 17.993 1.00 92.50 81 ILE A CA 1
ATOM 627 C C . ILE A 1 81 ? -6.437 -0.958 18.214 1.00 92.50 81 ILE A C 1
ATOM 629 O O . ILE A 1 81 ? -5.688 -0.839 17.247 1.00 92.50 81 ILE A O 1
ATOM 633 N N . LYS A 1 82 ? -5.979 -0.962 19.470 1.00 94.25 82 LYS A N 1
ATOM 634 C CA . LYS A 1 82 ? -4.563 -0.786 19.806 1.00 94.25 82 LYS A CA 1
ATOM 635 C C . LYS A 1 82 ? -3.699 -1.887 19.191 1.00 94.25 82 LYS A C 1
ATOM 637 O O . LYS A 1 82 ? -2.706 -1.557 18.552 1.00 94.25 82 LYS A O 1
ATOM 642 N N . SER A 1 83 ? -4.104 -3.154 19.307 1.00 94.56 83 SER A N 1
ATOM 643 C CA . SER A 1 83 ? -3.355 -4.279 18.729 1.00 94.56 83 SER A CA 1
ATOM 644 C C . SER A 1 83 ? -3.289 -4.223 17.199 1.00 94.56 83 SER A C 1
ATOM 646 O O . SER A 1 83 ? -2.247 -4.500 16.604 1.00 94.56 83 SER A O 1
ATOM 648 N N . ARG A 1 84 ? -4.371 -3.790 16.539 1.00 94.19 84 ARG A N 1
ATOM 649 C CA . ARG A 1 84 ? -4.371 -3.573 15.085 1.00 94.19 84 ARG A CA 1
ATOM 650 C C . ARG A 1 84 ? -3.469 -2.416 14.671 1.00 94.19 84 ARG A C 1
ATOM 652 O O . ARG A 1 84 ? -2.758 -2.550 13.685 1.00 94.19 84 ARG A O 1
ATOM 659 N N . LYS A 1 85 ? -3.445 -1.313 15.427 1.00 95.19 85 LYS A N 1
ATOM 660 C CA . LYS A 1 85 ? -2.533 -0.185 15.163 1.00 95.19 85 LYS A CA 1
ATOM 661 C C . LYS A 1 85 ? -1.065 -0.592 15.313 1.00 95.19 85 LYS A C 1
ATOM 663 O O . LYS A 1 85 ? -0.250 -0.204 14.484 1.00 95.19 85 LYS A O 1
ATOM 668 N N . THR A 1 86 ? -0.724 -1.382 16.333 1.00 94.38 86 THR A N 1
ATOM 669 C CA . THR A 1 86 ? 0.656 -1.862 16.516 1.00 94.38 86 THR A CA 1
ATOM 670 C C . THR A 1 86 ? 1.076 -2.809 15.399 1.00 94.38 86 THR A C 1
ATOM 672 O O . THR A 1 86 ? 2.174 -2.666 14.869 1.00 94.38 86 THR A O 1
ATOM 675 N N . LEU A 1 87 ? 0.191 -3.727 14.991 1.00 94.19 87 LEU A N 1
ATOM 676 C CA . LEU A 1 87 ? 0.453 -4.628 13.868 1.00 94.19 87 LEU A CA 1
ATOM 677 C C . LEU A 1 87 ? 0.614 -3.860 12.551 1.00 94.19 87 LEU A C 1
ATOM 679 O O . LEU A 1 87 ? 1.537 -4.146 11.792 1.00 94.19 87 LEU A O 1
ATOM 683 N N . PHE A 1 88 ? -0.260 -2.877 12.314 1.00 95.12 88 PHE A N 1
ATOM 684 C CA . PHE A 1 88 ? -0.186 -1.983 11.162 1.00 95.12 88 PHE A CA 1
ATOM 685 C C . PHE A 1 88 ? 1.187 -1.312 11.108 1.00 95.12 88 PHE A C 1
ATOM 687 O O . PHE A 1 88 ? 1.878 -1.446 10.109 1.00 95.12 88 PHE A O 1
ATOM 694 N N . ASN A 1 89 ? 1.615 -0.648 12.187 1.00 94.00 89 ASN A N 1
ATOM 695 C CA . ASN A 1 89 ? 2.887 0.081 12.201 1.00 94.00 89 ASN A CA 1
ATOM 696 C C . ASN A 1 89 ? 4.080 -0.837 11.935 1.00 94.00 89 ASN A C 1
ATOM 698 O O . ASN A 1 89 ? 4.891 -0.541 11.065 1.00 94.00 89 ASN A O 1
ATOM 702 N N . HIS A 1 90 ? 4.137 -1.978 12.625 1.00 93.62 90 HIS A N 1
ATOM 703 C CA . HIS A 1 90 ? 5.235 -2.928 12.472 1.00 93.62 90 HIS A CA 1
ATOM 704 C C . HIS A 1 90 ? 5.374 -3.416 11.023 1.00 93.62 90 HIS A C 1
ATOM 706 O O . HIS A 1 90 ? 6.461 -3.409 10.454 1.00 93.62 90 HIS A O 1
ATOM 712 N N . LYS A 1 91 ? 4.266 -3.832 10.398 1.00 94.75 91 LYS A N 1
ATOM 713 C CA . LYS A 1 91 ? 4.293 -4.303 9.007 1.00 94.75 91 LYS A CA 1
ATOM 714 C C . LYS A 1 91 ? 4.542 -3.176 8.011 1.00 94.75 91 LYS A C 1
ATOM 716 O O . LYS A 1 91 ? 5.181 -3.388 6.984 1.00 94.75 91 LYS A O 1
ATOM 721 N N . PHE A 1 92 ? 4.014 -1.992 8.301 1.00 93.31 92 PHE A N 1
ATOM 722 C CA . PHE A 1 92 ? 4.163 -0.830 7.442 1.00 93.31 92 PHE A CA 1
ATOM 723 C C . PHE A 1 92 ? 5.625 -0.388 7.337 1.00 93.31 92 PHE A C 1
ATOM 725 O O . PHE A 1 92 ? 6.079 -0.095 6.236 1.00 93.31 92 PHE A O 1
ATOM 732 N N . GLU A 1 93 ? 6.373 -0.392 8.443 1.00 92.38 93 GLU A N 1
ATOM 733 C CA . GLU A 1 93 ? 7.801 -0.047 8.454 1.00 92.38 93 GLU A CA 1
ATOM 734 C C . GLU A 1 93 ? 8.629 -0.971 7.550 1.00 92.38 93 GLU A C 1
ATOM 736 O O . GLU A 1 93 ? 9.437 -0.500 6.746 1.00 92.38 93 GLU A O 1
ATOM 741 N N . GLU A 1 94 ? 8.388 -2.282 7.628 1.00 92.38 94 GLU A N 1
ATOM 742 C CA . GLU A 1 94 ? 9.060 -3.264 6.774 1.00 92.38 94 GLU A CA 1
ATOM 743 C C . GLU A 1 94 ? 8.740 -3.034 5.292 1.00 92.38 94 GLU A C 1
ATOM 745 O O . GLU A 1 94 ? 9.643 -2.967 4.454 1.00 92.38 94 GLU A O 1
ATOM 750 N N . ILE A 1 95 ? 7.456 -2.863 4.976 1.00 93.31 95 ILE A N 1
ATOM 751 C CA . ILE A 1 95 ? 6.979 -2.678 3.607 1.00 93.31 95 ILE A CA 1
ATOM 752 C C . ILE A 1 95 ? 7.496 -1.369 3.002 1.00 93.31 95 ILE A C 1
ATOM 754 O O . ILE A 1 95 ? 7.996 -1.374 1.877 1.00 93.31 95 ILE A O 1
ATOM 758 N N . VAL A 1 96 ? 7.432 -0.256 3.736 1.00 92.88 96 VAL A N 1
ATOM 759 C CA . VAL A 1 96 ? 7.944 1.036 3.260 1.00 92.88 96 VAL A CA 1
ATOM 760 C C . VAL A 1 96 ? 9.434 0.962 2.970 1.00 92.88 96 VAL A C 1
ATOM 762 O O . VAL A 1 96 ? 9.890 1.515 1.967 1.00 92.88 96 VAL A O 1
ATOM 765 N N . ARG A 1 97 ? 10.207 0.261 3.804 1.00 90.19 97 ARG A N 1
ATOM 766 C CA . ARG A 1 97 ? 11.632 0.055 3.546 1.00 90.19 97 ARG A CA 1
ATOM 767 C C . ARG A 1 97 ? 11.851 -0.707 2.237 1.00 90.19 97 ARG A C 1
ATOM 769 O O . ARG A 1 97 ? 12.600 -0.241 1.386 1.00 90.19 97 ARG A O 1
ATOM 776 N N . ILE A 1 98 ? 11.157 -1.828 2.035 1.00 93.12 98 ILE A N 1
ATOM 777 C CA . ILE A 1 98 ? 11.286 -2.637 0.811 1.00 93.12 98 ILE A CA 1
ATOM 778 C C . ILE A 1 98 ? 10.901 -1.828 -0.437 1.00 93.12 98 ILE A C 1
ATOM 780 O O . ILE A 1 98 ? 11.631 -1.843 -1.433 1.00 93.12 98 ILE A O 1
ATOM 784 N N . GLU A 1 99 ? 9.781 -1.105 -0.388 1.00 93.88 99 GLU A N 1
ATOM 785 C CA . GLU A 1 99 ? 9.291 -0.303 -1.513 1.00 93.88 99 GLU A CA 1
ATOM 786 C C . GLU A 1 99 ? 10.214 0.878 -1.816 1.00 93.88 99 GLU A C 1
ATOM 788 O O . GLU A 1 99 ? 10.565 1.095 -2.976 1.00 93.88 99 GLU A O 1
ATOM 793 N N . SER A 1 100 ? 10.678 1.599 -0.793 1.00 89.19 100 SER A N 1
ATOM 794 C CA . SER A 1 100 ? 11.606 2.722 -0.974 1.00 89.19 100 SER A CA 1
ATOM 795 C C . SER A 1 100 ? 12.956 2.271 -1.535 1.00 89.19 100 SER A C 1
ATOM 797 O O . SER A 1 100 ? 13.466 2.899 -2.463 1.00 89.19 100 SER A O 1
ATOM 799 N N . GLU A 1 101 ? 13.504 1.145 -1.070 1.00 90.88 101 GLU A N 1
ATOM 800 C CA . GLU A 1 101 ? 14.726 0.560 -1.627 1.00 90.88 101 GLU A CA 1
ATOM 801 C C . GLU A 1 101 ? 14.534 0.086 -3.073 1.00 90.88 101 GLU A C 1
ATOM 803 O O . GLU A 1 101 ? 15.388 0.316 -3.932 1.00 90.88 101 GLU A O 1
ATOM 808 N N . ALA A 1 102 ? 13.423 -0.598 -3.374 1.00 91.38 102 ALA A N 1
ATOM 809 C CA . ALA A 1 102 ? 13.113 -1.045 -4.731 1.00 91.38 102 ALA A CA 1
ATOM 810 C C . ALA A 1 102 ? 12.960 0.143 -5.688 1.00 91.38 102 ALA A C 1
ATOM 812 O O . ALA A 1 102 ? 13.568 0.147 -6.761 1.00 91.38 102 ALA A O 1
ATOM 813 N N . ARG A 1 103 ? 12.227 1.173 -5.264 1.00 91.12 103 ARG A N 1
ATOM 814 C CA . ARG A 1 103 ? 12.026 2.404 -6.022 1.00 91.12 103 ARG A CA 1
ATOM 815 C C . ARG A 1 103 ? 13.337 3.157 -6.246 1.00 91.12 103 ARG A C 1
ATOM 817 O O . ARG A 1 103 ? 13.628 3.531 -7.378 1.00 91.12 103 ARG A O 1
ATOM 824 N N . ALA A 1 104 ? 14.167 3.319 -5.214 1.00 88.25 104 ALA A N 1
ATOM 825 C CA . ALA A 1 104 ? 15.477 3.962 -5.335 1.00 88.25 104 ALA A CA 1
ATOM 826 C C . ALA A 1 104 ? 16.402 3.202 -6.299 1.00 88.25 104 ALA A C 1
ATOM 828 O O . ALA A 1 104 ? 17.055 3.810 -7.145 1.00 88.25 104 ALA A O 1
ATOM 829 N N . ARG A 1 105 ? 16.411 1.862 -6.242 1.00 87.06 105 ARG A N 1
ATOM 830 C CA . ARG A 1 105 ? 17.155 1.028 -7.201 1.00 87.06 105 ARG A CA 1
ATOM 831 C C . ARG A 1 105 ? 16.673 1.224 -8.637 1.00 87.06 105 ARG A C 1
ATOM 833 O O . ARG A 1 105 ? 17.497 1.235 -9.545 1.00 87.06 105 ARG A O 1
ATOM 840 N N . GLN A 1 106 ? 15.367 1.358 -8.852 1.00 86.25 106 GLN A N 1
ATOM 841 C CA . GLN A 1 106 ? 14.799 1.588 -10.181 1.00 86.25 106 GLN A CA 1
ATOM 842 C C . GLN A 1 106 ? 15.145 2.975 -10.723 1.00 86.25 106 GLN A C 1
ATOM 844 O O . GLN A 1 106 ? 15.536 3.078 -11.881 1.00 86.25 106 GLN A O 1
ATOM 849 N N . LEU A 1 107 ? 15.098 4.010 -9.883 1.00 84.75 107 LEU A N 1
ATOM 850 C CA . LEU A 1 107 ? 15.517 5.361 -10.263 1.00 84.75 107 LEU A CA 1
ATOM 851 C C . LEU A 1 107 ? 17.019 5.421 -10.579 1.00 84.75 107 LEU A C 1
ATOM 853 O O . LEU A 1 107 ? 17.401 5.984 -11.598 1.00 84.75 107 LEU A O 1
ATOM 857 N N . ASN A 1 108 ? 17.862 4.753 -9.787 1.00 73.62 108 ASN A N 1
ATOM 858 C CA . ASN A 1 108 ? 19.306 4.676 -10.042 1.00 73.62 108 ASN A CA 1
ATOM 859 C C . ASN A 1 108 ? 19.666 3.855 -11.293 1.00 73.62 108 ASN A C 1
ATOM 861 O O . ASN A 1 108 ? 20.711 4.082 -11.895 1.00 73.62 108 ASN A O 1
ATOM 865 N N . LYS A 1 109 ? 18.831 2.884 -11.692 1.00 66.62 109 LYS A N 1
ATOM 866 C CA . LYS A 1 109 ? 19.016 2.119 -12.939 1.00 66.62 109 LYS A CA 1
ATOM 867 C C . LYS A 1 109 ? 18.475 2.853 -14.169 1.00 66.62 109 LYS A C 1
ATOM 869 O O . LYS A 1 109 ? 19.067 2.734 -15.233 1.00 66.62 109 LYS A O 1
ATOM 874 N N . GLY A 1 110 ? 17.376 3.595 -14.021 1.00 57.00 110 GLY A N 1
ATOM 875 C CA . GLY A 1 110 ? 16.756 4.396 -15.085 1.00 57.00 110 GLY A CA 1
ATOM 876 C C . GLY A 1 110 ? 17.402 5.770 -15.294 1.00 57.00 110 GLY A C 1
ATOM 877 O O . GLY A 1 110 ? 17.103 6.451 -16.270 1.00 57.00 110 GLY A O 1
ATOM 878 N N . CYS A 1 111 ? 18.293 6.192 -14.394 1.00 49.19 111 CYS A N 1
ATOM 879 C CA . CYS A 1 111 ? 19.037 7.440 -14.481 1.00 49.19 111 CYS A CA 1
ATOM 880 C C . CYS A 1 111 ? 20.443 7.261 -13.903 1.00 49.19 111 CYS A C 1
ATOM 882 O O . CYS A 1 111 ? 20.612 7.146 -12.694 1.00 49.19 111 CYS A O 1
ATOM 884 N N . ALA A 1 112 ? 21.468 7.425 -14.739 1.00 47.91 112 ALA A N 1
ATOM 885 C CA . ALA A 1 112 ? 22.827 7.732 -14.288 1.00 47.91 112 ALA A CA 1
ATOM 886 C C . ALA A 1 112 ? 22.948 9.125 -13.608 1.00 47.91 112 ALA A C 1
ATOM 888 O O . ALA A 1 112 ? 24.058 9.627 -13.464 1.00 47.91 112 ALA A O 1
ATOM 889 N N . LEU A 1 113 ? 21.840 9.786 -13.226 1.00 43.06 113 LEU A N 1
ATOM 890 C CA . LEU A 1 113 ? 21.824 11.214 -12.865 1.00 43.06 113 LEU A CA 1
ATOM 891 C C . LEU A 1 113 ? 20.807 11.684 -11.801 1.00 43.06 113 LEU A C 1
ATOM 893 O O . LEU A 1 113 ? 20.727 12.886 -11.581 1.00 43.06 113 LEU A O 1
ATOM 897 N N . PHE A 1 114 ? 20.079 10.821 -11.083 1.00 42.00 114 PHE A N 1
ATOM 898 C CA . PHE A 1 114 ? 19.193 11.290 -9.994 1.00 42.00 114 PHE A CA 1
ATOM 899 C C . PHE A 1 114 ? 19.501 10.618 -8.653 1.00 42.00 114 PHE A C 1
ATOM 901 O O . PHE A 1 114 ? 18.697 9.898 -8.069 1.00 42.00 114 PHE A O 1
ATOM 908 N N . MET A 1 115 ? 20.698 10.911 -8.145 1.00 45.56 115 MET A N 1
ATOM 909 C CA . MET A 1 115 ? 20.938 10.937 -6.703 1.00 45.56 115 MET A CA 1
ATOM 910 C C . MET A 1 115 ? 20.289 12.211 -6.136 1.00 45.56 115 MET A C 1
ATOM 912 O O . MET A 1 115 ? 20.448 13.266 -6.745 1.00 45.56 115 MET A O 1
ATOM 916 N N . ILE A 1 116 ? 19.681 12.115 -4.939 1.00 46.53 116 ILE A N 1
ATOM 917 C CA . ILE A 1 116 ? 19.100 13.207 -4.109 1.00 46.53 116 ILE A CA 1
ATOM 918 C C . ILE A 1 116 ? 17.636 13.517 -4.521 1.00 46.53 116 ILE A C 1
ATOM 920 O O . ILE A 1 116 ? 17.381 13.849 -5.666 1.00 46.53 116 ILE A O 1
ATOM 924 N N . SER A 1 117 ? 16.568 13.448 -3.715 1.00 43.53 117 SER A N 1
ATOM 925 C CA . SER A 1 117 ? 16.354 13.319 -2.267 1.00 43.53 117 SER A CA 1
ATOM 926 C C . SER A 1 117 ? 14.850 13.111 -1.993 1.00 43.53 117 SER A C 1
ATOM 928 O O . SER A 1 117 ? 14.088 14.069 -2.079 1.00 43.53 117 SER A O 1
ATOM 930 N N . ILE A 1 118 ? 14.391 11.916 -1.609 1.00 47.53 118 ILE A N 1
ATOM 931 C CA . ILE A 1 118 ? 13.096 11.763 -0.906 1.00 47.53 118 ILE A CA 1
ATOM 932 C C . ILE A 1 118 ? 13.239 10.670 0.162 1.00 47.53 118 ILE A C 1
ATOM 934 O O . ILE A 1 118 ? 12.536 9.669 0.174 1.00 47.53 118 ILE A O 1
ATOM 938 N N . ILE A 1 119 ? 14.212 10.837 1.058 1.00 49.12 119 ILE A N 1
ATOM 939 C CA . ILE A 1 119 ? 14.269 10.104 2.330 1.00 49.12 119 ILE A CA 1
ATOM 940 C C . ILE A 1 119 ? 14.676 11.111 3.407 1.00 49.12 119 ILE A C 1
ATOM 942 O O . ILE A 1 119 ? 15.820 11.121 3.835 1.00 49.12 119 ILE A O 1
ATOM 946 N N . ALA A 1 120 ? 13.775 12.025 3.781 1.00 47.03 120 ALA A N 1
ATOM 947 C CA . ALA A 1 120 ? 13.857 12.784 5.039 1.00 47.03 120 ALA A CA 1
ATOM 948 C C . ALA A 1 120 ? 12.623 13.686 5.213 1.00 47.03 120 ALA A C 1
ATOM 950 O O . ALA A 1 120 ? 12.734 14.903 5.113 1.00 47.03 120 ALA A O 1
ATOM 951 N N . ILE A 1 121 ? 11.438 13.124 5.476 1.00 56.56 121 ILE A N 1
ATOM 952 C CA . ILE A 1 121 ? 10.310 13.946 5.963 1.00 56.56 121 ILE A CA 1
ATOM 953 C C . ILE A 1 121 ? 9.788 13.528 7.349 1.00 56.56 121 ILE A C 1
ATOM 955 O O . ILE A 1 121 ? 9.377 14.426 8.076 1.00 56.56 121 ILE A O 1
ATOM 959 N N . PRO A 1 122 ? 9.917 12.283 7.855 1.00 48.28 122 PRO A N 1
ATOM 960 C CA . PRO A 1 122 ? 9.490 12.054 9.240 1.00 48.28 122 PRO A CA 1
ATOM 961 C C . PRO A 1 122 ? 10.528 12.476 10.296 1.00 48.28 122 PRO A C 1
ATOM 963 O O . PRO A 1 122 ? 10.148 12.939 11.364 1.00 48.28 122 PRO A O 1
ATOM 966 N N . ALA A 1 123 ? 11.835 12.352 10.021 1.00 45.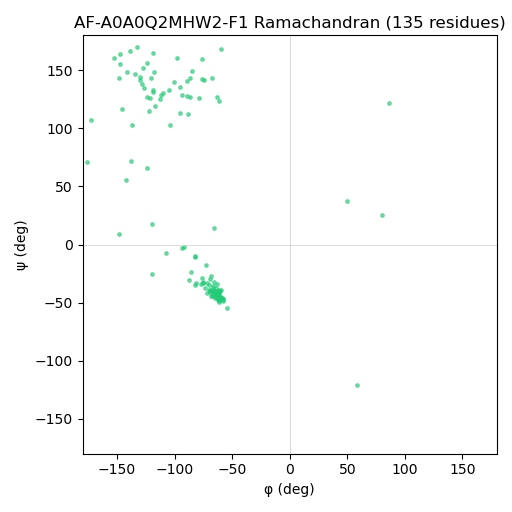47 123 ALA A N 1
ATOM 967 C CA . ALA A 1 123 ? 12.869 12.554 11.049 1.00 45.47 123 ALA A CA 1
ATOM 968 C C . ALA A 1 123 ? 13.332 14.016 11.213 1.00 45.47 123 ALA A C 1
ATOM 970 O O . ALA A 1 123 ? 13.675 14.429 12.317 1.00 45.47 123 ALA A O 1
ATOM 971 N N . CYS A 1 124 ? 13.308 14.828 10.149 1.00 42.91 124 CYS A N 1
ATOM 972 C CA . CYS A 1 124 ? 13.833 16.199 10.211 1.00 42.91 124 CYS A CA 1
ATOM 973 C C . CYS A 1 124 ? 12.885 17.167 10.950 1.00 42.91 124 CYS A C 1
ATOM 975 O O . CYS A 1 124 ? 13.334 18.105 11.605 1.00 42.91 124 CYS A O 1
ATOM 977 N N . LEU A 1 125 ? 11.571 16.908 10.915 1.00 45.31 125 LEU A N 1
ATOM 978 C CA . LEU A 1 125 ? 10.592 17.735 11.626 1.00 45.31 125 LEU A CA 1
ATOM 979 C C . LEU A 1 125 ? 10.693 17.582 13.153 1.00 45.31 125 LEU A C 1
ATOM 981 O O . LEU A 1 125 ? 10.455 18.550 13.868 1.00 45.31 125 LEU A O 1
ATOM 985 N N . ILE A 1 126 ? 11.117 16.421 13.663 1.00 53.66 126 ILE A N 1
ATOM 986 C CA . ILE A 1 126 ? 11.282 16.206 15.111 1.00 53.66 126 ILE A CA 1
ATOM 987 C C . ILE A 1 126 ? 12.502 16.978 15.641 1.00 53.66 126 ILE A C 1
ATOM 989 O O . ILE A 1 126 ? 12.400 17.643 16.671 1.00 53.66 126 ILE A O 1
ATOM 993 N N . SER A 1 127 ? 13.624 16.979 14.911 1.00 50.88 127 SER A N 1
ATOM 994 C CA . SER A 1 127 ? 14.838 17.696 15.335 1.00 50.88 127 SER A CA 1
ATOM 995 C C . SER A 1 127 ? 14.671 19.219 15.354 1.00 50.88 127 SER A C 1
ATOM 997 O O . SER A 1 127 ? 15.198 19.871 16.252 1.00 50.88 127 SER A O 1
ATOM 999 N N . VAL A 1 128 ? 13.903 19.800 14.424 1.00 52.84 128 VAL A N 1
ATOM 1000 C CA . VAL A 1 128 ? 13.613 21.247 14.440 1.00 52.84 128 VAL A CA 1
ATOM 1001 C C . VAL A 1 128 ? 12.699 21.619 15.614 1.00 52.84 128 VAL A C 1
ATOM 1003 O O . VAL A 1 128 ? 12.928 22.637 16.267 1.00 52.84 128 VAL A O 1
ATOM 1006 N N . TYR A 1 129 ? 11.708 20.782 15.940 1.00 53.19 129 TYR A N 1
ATOM 1007 C CA . TYR A 1 129 ? 10.826 21.024 17.087 1.00 53.19 129 TYR A CA 1
ATOM 1008 C C . TYR A 1 129 ? 11.552 20.902 18.435 1.00 53.19 129 TYR A C 1
ATOM 1010 O O . TYR A 1 129 ? 11.326 21.732 19.315 1.00 53.19 129 TYR A O 1
ATOM 1018 N N . GLN A 1 130 ? 12.453 19.926 18.600 1.00 52.44 130 GLN A N 1
ATOM 1019 C CA . GLN A 1 130 ? 13.255 19.807 19.827 1.00 52.44 130 GLN A CA 1
ATOM 1020 C C . GLN A 1 130 ? 14.243 20.969 19.998 1.00 52.44 130 GLN A C 1
ATOM 1022 O O . GLN A 1 130 ? 14.409 21.462 21.109 1.00 52.44 130 GLN A O 1
ATOM 1027 N N . TRP A 1 131 ? 14.844 21.464 18.913 1.00 48.06 131 TRP A N 1
ATOM 1028 C CA . TRP A 1 131 ? 15.817 22.559 18.985 1.00 48.06 131 TRP A CA 1
ATOM 1029 C C . TRP A 1 131 ? 15.190 23.927 19.306 1.00 48.06 131 TRP A C 1
ATOM 1031 O O . TRP A 1 131 ? 15.796 24.747 19.993 1.00 48.06 131 TRP A O 1
ATOM 1041 N N . ILE A 1 132 ? 13.961 24.184 18.844 1.00 53.31 132 ILE A N 1
ATOM 1042 C CA . ILE A 1 132 ? 13.235 25.424 19.170 1.00 53.31 132 ILE A CA 1
ATOM 1043 C C . ILE A 1 132 ? 12.687 25.382 20.608 1.00 53.31 132 ILE A C 1
ATOM 1045 O O . ILE A 1 132 ? 12.642 26.420 21.268 1.00 53.31 132 ILE A O 1
ATOM 1049 N N . GLY A 1 133 ? 12.324 24.198 21.115 1.00 53.25 133 GLY A N 1
ATOM 1050 C CA . GLY A 1 13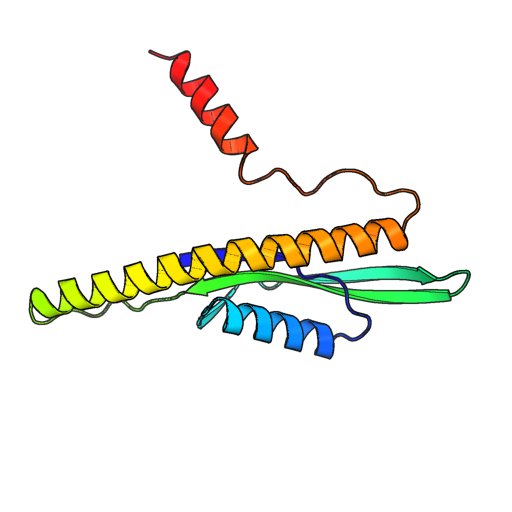3 ? 11.813 24.021 22.478 1.00 53.25 133 GLY A CA 1
ATOM 1051 C C . GLY A 1 133 ? 12.830 24.321 23.587 1.00 53.25 133 GLY A C 1
ATOM 1052 O O . GLY A 1 133 ? 12.440 24.841 24.625 1.00 53.25 133 GLY A O 1
ATOM 1053 N N . GLU A 1 134 ? 14.125 24.066 23.367 1.00 53.38 134 GLU A N 1
ATOM 1054 C CA . GLU A 1 134 ? 15.171 24.318 24.377 1.00 53.38 134 GLU A CA 1
ATOM 1055 C C . GLU A 1 134 ? 15.674 25.772 24.437 1.00 53.38 134 GLU A C 1
ATOM 1057 O O . GLU A 1 134 ? 16.374 26.131 25.378 1.00 53.38 134 GLU A O 1
ATOM 1062 N N . ARG A 1 135 ? 15.330 26.641 23.473 1.00 47.56 135 ARG A N 1
ATOM 1063 C CA . ARG A 1 135 ? 15.734 28.068 23.499 1.00 47.56 135 ARG A CA 1
ATOM 1064 C C . ARG A 1 135 ? 14.702 29.008 24.128 1.00 47.56 135 ARG A C 1
ATOM 1066 O O . ARG A 1 135 ? 14.974 30.203 24.211 1.00 47.56 135 ARG A O 1
ATOM 1073 N N . PHE A 1 136 ? 13.540 28.498 24.538 1.00 48.25 136 PHE A N 1
ATOM 1074 C CA . PHE A 1 136 ? 12.430 29.297 25.079 1.00 48.25 136 PHE A CA 1
ATOM 1075 C C . PHE A 1 136 ? 12.022 28.932 26.519 1.00 48.25 136 PHE A C 1
ATOM 1077 O O . PHE A 1 136 ? 10.945 29.337 26.958 1.00 48.25 136 PHE A O 1
ATOM 1084 N N . ILE A 1 137 ? 12.877 28.222 27.264 1.00 44.34 137 ILE A N 1
ATOM 1085 C CA . ILE A 1 137 ? 12.760 28.053 28.723 1.00 44.34 137 ILE A CA 1
ATOM 1086 C C . ILE A 1 137 ? 13.983 28.672 29.391 1.00 44.34 137 ILE A C 1
ATOM 1088 O O . ILE A 1 137 ? 15.104 28.389 28.914 1.00 44.34 137 ILE A O 1
#

Secondary structure (DSSP, 8-state):
-EEEEEEPPPBSSHHHHHHHHHHHHHHHT-SEEEEEEEEEEEEEETTEEEEEEEEEEEEEE-------SSHHHHHHHHHHHHHHHHHHHHHHHHHHHHHHHHHHHHHHHH-TT----SS-SHHHHHHHHHHHHTT--

Nearest PDB structures (foldseek):
  3ahp-assembly2_F  TM=3.891E-01  e=1.212E-01  Shewanella sp. SIB1
  8uf0-assembly1_A  TM=3.445E-01  e=7.821E-02  synthetic construct
  2nuh-assembly1_A  TM=3.905E-01  e=2.268E-01  Xylella fastidiosa 9a5c
  2akw-assembly1_B  TM=4.363E-01  e=3.351E+00  Thermus thermophilus HB8
  2p8j-assembly1_A  TM=4.095E-01  e=2.161E+00  Clostridium acetobutylicum

Mean predicted aligned error: 10.65 Å

Organism: Vibrio furnissii (NCBI:txid29494)

pLDDT: mean 82.55, std 17.74, range [42.0, 96.88]

Foldseek 3Di:
DDKDKAKAAKDLDPVVQVVVVVVLLVQLPFPDKAPKDKDKDWFDDVPDIGIIIMIIIMRHDDDDDDDDPDDVVVVVVVVVVVVSNVSNVVRVVVVRVVRVVNNVVRCVVRDVDDDDDDPDDPPPVVVVVVVVVVVPD